Protein AF-A0A3C1Z7P5-F1 (afdb_monomer_lite)

pLDDT: mean 79.35, std 8.83, range [52.38, 89.25]

Sequence (46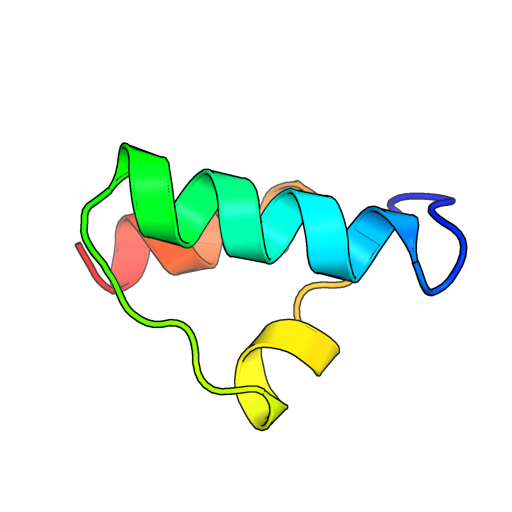 aa):
DLGADSLDTVELVMSLEEEFDCEIPDDQAESITTVQLAIDYVNNNL

Radius of gyration: 9.67 Å; chains: 1; bounding box: 25×18×20 Å

Foldseek 3Di:
DQPDDPVRLVVVQVVVCVVVVHDDDPVQSVVCPDPVSVVVVVVVPD

Structure (mmCIF, N/CA/C/O backbone):
data_AF-A0A3C1Z7P5-F1
#
_entry.id   AF-A0A3C1Z7P5-F1
#
loop_
_atom_site.group_PDB
_atom_site.id
_atom_site.type_symbol
_atom_site.label_atom_id
_atom_site.label_alt_id
_atom_site.label_comp_id
_atom_site.label_asym_id
_atom_site.label_entity_id
_atom_site.label_seq_id
_atom_site.pdbx_PDB_ins_code
_atom_site.Cartn_x
_atom_site.Cartn_y
_atom_site.Cartn_z
_atom_site.occupancy
_atom_site.B_iso_or_equiv
_atom_site.auth_seq_id
_atom_site.auth_comp_id
_atom_site.auth_asym_id
_atom_site.auth_atom_id
_atom_site.pdbx_PDB_model_num
ATOM 1 N N . ASP A 1 1 ? 3.835 9.061 -12.254 1.00 52.38 1 ASP A N 1
ATOM 2 C CA . ASP A 1 1 ? 4.707 8.259 -11.387 1.00 52.38 1 ASP A CA 1
ATOM 3 C C . ASP A 1 1 ? 4.828 8.893 -10.037 1.00 52.38 1 ASP A C 1
ATOM 5 O O . ASP A 1 1 ? 4.957 10.110 -9.968 1.00 52.38 1 ASP A O 1
ATOM 9 N N . LEU A 1 2 ? 4.737 8.081 -8.986 1.00 57.88 2 LEU A N 1
ATOM 10 C CA . LEU A 1 2 ? 4.830 8.555 -7.609 1.00 57.88 2 LEU A CA 1
ATOM 11 C C . LEU A 1 2 ? 6.180 9.238 -7.320 1.00 57.88 2 LEU A C 1
ATOM 13 O O . LEU A 1 2 ? 6.278 9.957 -6.338 1.00 57.88 2 LEU A O 1
ATOM 17 N N . GLY A 1 3 ? 7.205 9.062 -8.171 1.00 57.03 3 GLY A N 1
ATOM 18 C CA . GLY A 1 3 ? 8.531 9.681 -7.996 1.00 57.03 3 GLY A CA 1
ATOM 19 C C . GLY A 1 3 ? 9.216 9.297 -6.679 1.00 57.03 3 GLY A C 1
ATOM 20 O O . GLY A 1 3 ? 10.226 9.890 -6.322 1.00 57.03 3 GLY A O 1
ATOM 21 N N . ALA A 1 4 ? 8.613 8.335 -5.991 1.00 61.12 4 ALA A N 1
ATOM 22 C CA . ALA A 1 4 ? 8.957 7.753 -4.721 1.00 61.12 4 ALA A CA 1
ATOM 23 C C . ALA A 1 4 ? 10.094 6.769 -4.967 1.00 61.12 4 ALA A C 1
ATOM 25 O O . ALA A 1 4 ? 9.967 5.884 -5.822 1.00 61.12 4 ALA A O 1
ATOM 26 N N . ASP A 1 5 ? 11.200 6.942 -4.249 1.00 66.12 5 ASP A N 1
ATOM 27 C CA . ASP A 1 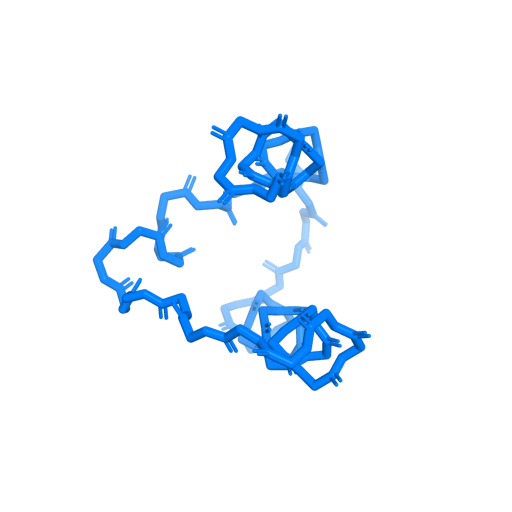5 ? 12.223 5.902 -4.200 1.00 66.12 5 ASP A CA 1
ATOM 28 C C . ASP A 1 5 ? 11.593 4.641 -3.587 1.00 66.12 5 ASP A C 1
ATOM 30 O O . ASP A 1 5 ? 10.576 4.708 -2.899 1.00 66.12 5 ASP A O 1
ATOM 34 N N . SER A 1 6 ? 12.177 3.465 -3.820 1.00 69.38 6 SER A N 1
ATOM 35 C CA . SER A 1 6 ? 11.585 2.169 -3.433 1.00 69.38 6 SER A CA 1
ATOM 36 C C . SER A 1 6 ? 11.229 2.024 -1.942 1.00 69.38 6 SER A C 1
ATOM 38 O O . SER A 1 6 ? 10.570 1.062 -1.566 1.00 69.38 6 SER A O 1
ATOM 40 N N . LEU A 1 7 ? 11.694 2.939 -1.084 1.00 75.50 7 LEU A N 1
ATOM 41 C CA . LEU A 1 7 ? 11.349 3.014 0.336 1.00 75.50 7 LEU A CA 1
ATOM 42 C C . LEU A 1 7 ? 10.030 3.772 0.584 1.00 75.50 7 LEU A C 1
ATOM 44 O O . LEU A 1 7 ? 9.234 3.359 1.421 1.00 75.50 7 LEU A O 1
ATOM 48 N N . ASP A 1 8 ? 9.775 4.838 -0.177 1.00 79.19 8 ASP A N 1
ATOM 49 C CA . ASP A 1 8 ? 8.591 5.693 -0.037 1.00 79.19 8 ASP A CA 1
ATOM 50 C C . ASP A 1 8 ? 7.308 4.931 -0.428 1.00 79.19 8 ASP A C 1
ATOM 52 O O . ASP A 1 8 ? 6.238 5.145 0.141 1.00 79.19 8 ASP A O 1
ATOM 56 N N . THR A 1 9 ? 7.405 3.997 -1.384 1.00 77.12 9 THR A N 1
ATOM 57 C CA . THR A 1 9 ? 6.302 3.092 -1.751 1.00 77.12 9 THR A CA 1
ATOM 58 C C . THR A 1 9 ? 5.951 2.119 -0.630 1.00 77.12 9 THR A C 1
ATOM 60 O O . THR A 1 9 ? 4.775 1.830 -0.429 1.00 77.12 9 THR A O 1
ATOM 63 N N . VAL A 1 10 ? 6.949 1.642 0.119 1.00 81.06 10 VAL A N 1
ATOM 64 C CA . VAL A 1 10 ? 6.736 0.713 1.239 1.00 81.06 10 VAL A CA 1
ATOM 65 C C . VAL A 1 10 ? 6.047 1.431 2.399 1.00 81.06 10 VAL A C 1
ATOM 67 O O . VAL A 1 10 ? 5.060 0.923 2.919 1.00 81.06 10 VAL A O 1
ATOM 70 N N . GLU A 1 11 ? 6.492 2.642 2.754 1.00 84.44 11 GLU A N 1
ATOM 71 C CA . GLU A 1 11 ? 5.833 3.438 3.803 1.00 84.44 11 GLU A CA 1
ATOM 72 C C . GLU A 1 11 ? 4.375 3.777 3.458 1.00 84.44 11 GLU A C 1
ATOM 74 O O . GLU A 1 11 ? 3.508 3.733 4.334 1.00 84.44 11 GLU A O 1
ATOM 79 N N . LEU A 1 12 ? 4.080 4.085 2.188 1.00 83.06 12 LEU A N 1
ATOM 80 C CA . LEU A 1 12 ? 2.713 4.354 1.736 1.00 83.06 12 LEU A CA 1
ATOM 81 C C . LEU A 1 12 ? 1.808 3.128 1.904 1.00 83.06 12 LEU A C 1
ATOM 83 O O . LEU A 1 12 ? 0.696 3.263 2.409 1.00 83.06 12 LEU A O 1
ATOM 87 N N . VAL A 1 13 ? 2.274 1.952 1.475 1.00 83.12 13 VAL A N 1
ATOM 88 C CA . VAL A 1 13 ? 1.514 0.698 1.576 1.00 83.12 13 VAL A CA 1
ATOM 89 C C . VAL A 1 13 ? 1.264 0.349 3.039 1.00 83.12 13 VAL A C 1
ATOM 91 O O . VAL A 1 13 ? 0.110 0.159 3.405 1.00 83.12 13 VAL A O 1
ATOM 94 N N . MET A 1 14 ? 2.291 0.409 3.891 1.00 84.94 14 MET A N 1
ATOM 95 C CA . MET A 1 14 ? 2.140 0.162 5.330 1.00 84.94 14 MET A CA 1
ATOM 96 C C . MET A 1 14 ? 1.151 1.134 5.995 1.00 84.94 14 MET A C 1
ATOM 98 O O . MET A 1 14 ? 0.352 0.738 6.838 1.00 84.94 14 MET A O 1
ATOM 102 N N . SER A 1 15 ? 1.160 2.411 5.594 1.00 87.50 15 SER A N 1
ATOM 103 C CA . SER A 1 15 ? 0.208 3.404 6.115 1.00 87.50 15 SER A CA 1
ATOM 104 C C . SER A 1 15 ? -1.232 3.121 5.670 1.00 87.50 15 SER A C 1
ATOM 106 O O . SER A 1 15 ? -2.172 3.388 6.414 1.00 87.50 15 SER A O 1
ATOM 108 N N . LEU A 1 16 ? -1.422 2.600 4.453 1.00 85.12 16 LEU A N 1
ATOM 109 C CA . LEU A 1 16 ? -2.735 2.190 3.948 1.00 85.12 16 LEU A CA 1
ATOM 110 C C . LEU A 1 16 ? -3.239 0.931 4.660 1.00 85.12 16 LEU A C 1
ATOM 112 O O . LEU A 1 16 ? -4.414 0.871 5.011 1.00 85.12 16 LEU A O 1
ATOM 116 N N . GLU A 1 17 ? -2.362 -0.041 4.898 1.00 86.44 17 GLU A N 1
ATOM 117 C CA . GLU A 1 17 ? -2.661 -1.248 5.675 1.00 86.44 17 GLU A CA 1
ATOM 118 C C . GLU A 1 17 ? -3.145 -0.904 7.086 1.00 86.44 17 GLU A C 1
ATOM 120 O O . GLU A 1 17 ? -4.193 -1.386 7.509 1.00 86.44 17 GLU A O 1
ATOM 125 N N . GLU A 1 18 ? -2.442 -0.009 7.789 1.00 89.25 18 GLU A N 1
ATOM 126 C CA . GLU A 1 18 ? -2.836 0.429 9.133 1.00 89.25 18 GLU A CA 1
ATOM 127 C C . GLU A 1 18 ? -4.132 1.260 9.144 1.00 89.25 18 GLU A C 1
ATOM 129 O O . GLU A 1 18 ? -4.987 1.042 10.002 1.00 89.25 18 GLU A O 1
ATOM 134 N N . GLU A 1 19 ? -4.309 2.205 8.212 1.00 87.62 19 GLU A N 1
ATOM 135 C CA . GLU A 1 19 ? -5.491 3.086 8.186 1.00 87.62 19 GLU A CA 1
ATOM 136 C C . GLU A 1 19 ? -6.777 2.322 7.834 1.00 87.62 19 GLU A C 1
ATOM 138 O O . GLU A 1 19 ? -7.850 2.623 8.362 1.00 87.62 19 GLU A O 1
ATOM 143 N N . PHE A 1 20 ? -6.681 1.330 6.947 1.00 84.38 20 PHE A N 1
ATOM 144 C CA . PHE A 1 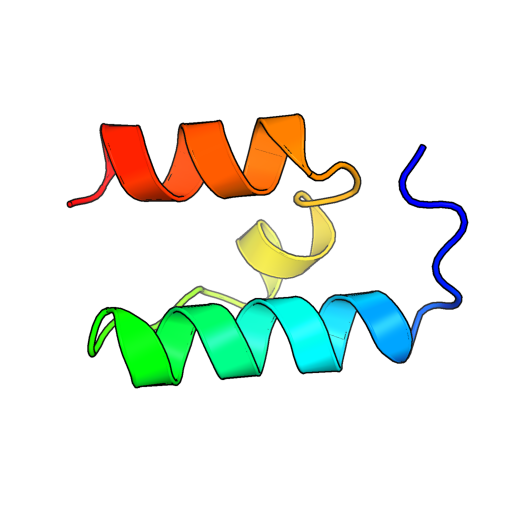20 ? -7.822 0.531 6.502 1.00 84.38 20 PHE A CA 1
ATOM 145 C C . PHE A 1 20 ? -7.928 -0.838 7.191 1.00 84.38 20 PHE A C 1
ATOM 147 O O . PHE A 1 20 ? -8.827 -1.607 6.844 1.00 84.38 20 PHE A O 1
ATOM 154 N N . ASP A 1 21 ? -7.053 -1.124 8.163 1.00 85.12 21 ASP A N 1
ATOM 155 C CA . ASP A 1 21 ? -6.940 -2.409 8.874 1.00 85.12 21 ASP A CA 1
ATOM 156 C C . ASP A 1 21 ? -6.947 -3.599 7.890 1.00 85.12 21 ASP A C 1
ATOM 158 O O . ASP A 1 21 ? -7.696 -4.572 8.031 1.00 85.12 21 ASP A O 1
ATOM 162 N N . 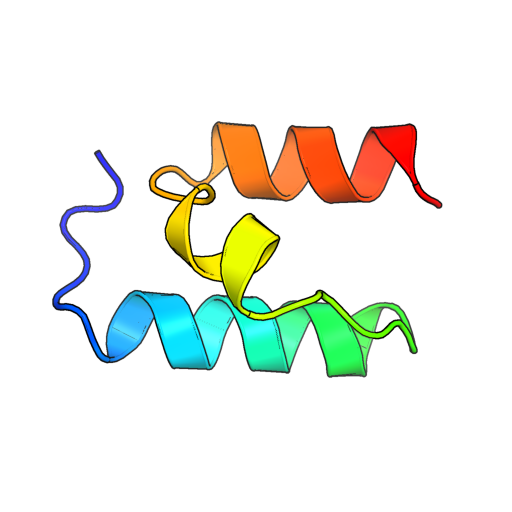CYS A 1 22 ? -6.165 -3.463 6.814 1.00 83.25 22 CYS A N 1
ATOM 163 C CA . CYS A 1 22 ? -6.073 -4.411 5.709 1.00 83.25 22 CYS A CA 1
ATOM 164 C C . CYS A 1 22 ? -4.632 -4.893 5.512 1.00 83.25 22 CYS A C 1
ATOM 166 O O . CYS A 1 22 ? -3.694 -4.336 6.070 1.00 83.25 22 CYS A O 1
ATOM 168 N N . GLU A 1 23 ? -4.456 -5.955 4.729 1.00 84.00 23 GLU A N 1
ATOM 169 C CA . GLU A 1 23 ? -3.140 -6.527 4.436 1.00 84.00 23 GLU A CA 1
ATOM 170 C C . GLU A 1 23 ? -2.978 -6.559 2.914 1.00 84.00 23 GLU A C 1
ATOM 172 O O . GLU A 1 23 ? -3.801 -7.151 2.202 1.00 84.00 23 GLU A O 1
ATOM 177 N N . ILE A 1 24 ? -1.969 -5.858 2.401 1.00 84.75 24 ILE A N 1
ATOM 178 C CA . ILE A 1 24 ? -1.678 -5.736 0.977 1.00 84.75 24 ILE A CA 1
ATOM 179 C C . ILE A 1 24 ? -0.527 -6.694 0.658 1.00 84.75 24 ILE A C 1
ATOM 181 O O . ILE A 1 24 ? 0.587 -6.513 1.136 1.00 84.75 24 ILE A O 1
ATOM 185 N N . PRO A 1 25 ? -0.757 -7.720 -0.177 1.00 87.31 25 PRO A N 1
ATOM 186 C CA . PRO A 1 25 ? 0.300 -8.640 -0.573 1.00 87.31 25 PRO A CA 1
ATOM 187 C C . PRO A 1 25 ? 1.476 -7.918 -1.249 1.00 87.31 25 PRO A C 1
ATOM 189 O O . PRO A 1 25 ? 1.254 -7.059 -2.105 1.00 87.31 25 PRO A O 1
ATOM 192 N N . ASP A 1 26 ? 2.715 -8.310 -0.933 1.00 82.88 26 ASP A N 1
ATOM 193 C CA . ASP A 1 26 ? 3.938 -7.707 -1.496 1.00 82.88 26 ASP A CA 1
ATOM 194 C C . ASP A 1 26 ? 3.935 -7.667 -3.039 1.00 82.88 26 ASP A C 1
ATOM 196 O O . ASP A 1 26 ? 4.343 -6.680 -3.650 1.00 82.88 26 ASP A O 1
ATOM 200 N N . ASP A 1 27 ? 3.419 -8.713 -3.692 1.00 83.62 27 ASP A N 1
ATOM 201 C CA . ASP A 1 27 ? 3.313 -8.803 -5.155 1.00 83.62 27 ASP A CA 1
ATOM 202 C C . ASP A 1 27 ? 2.349 -7.762 -5.752 1.00 83.62 27 ASP A C 1
ATOM 204 O O . ASP A 1 27 ? 2.523 -7.302 -6.887 1.00 83.62 27 ASP A O 1
ATOM 208 N N . GLN A 1 28 ? 1.341 -7.354 -4.981 1.00 82.00 28 GLN A N 1
ATOM 209 C CA . GLN A 1 28 ? 0.415 -6.290 -5.355 1.00 82.00 28 GLN A CA 1
ATOM 210 C C . GLN A 1 28 ? 0.945 -4.913 -4.959 1.00 82.00 28 GLN A C 1
ATOM 212 O O . GLN A 1 28 ? 0.810 -3.975 -5.744 1.00 82.00 28 GLN A O 1
ATOM 217 N N . ALA A 1 29 ? 1.615 -4.801 -3.811 1.00 82.25 29 ALA A N 1
ATOM 218 C CA . ALA A 1 29 ? 2.300 -3.591 -3.371 1.00 82.25 29 ALA A CA 1
ATOM 219 C C . ALA A 1 29 ? 3.347 -3.123 -4.398 1.00 82.25 29 ALA A C 1
ATOM 221 O O . ALA A 1 29 ? 3.361 -1.948 -4.765 1.00 82.25 29 ALA A O 1
ATOM 222 N N . GLU A 1 30 ? 4.143 -4.040 -4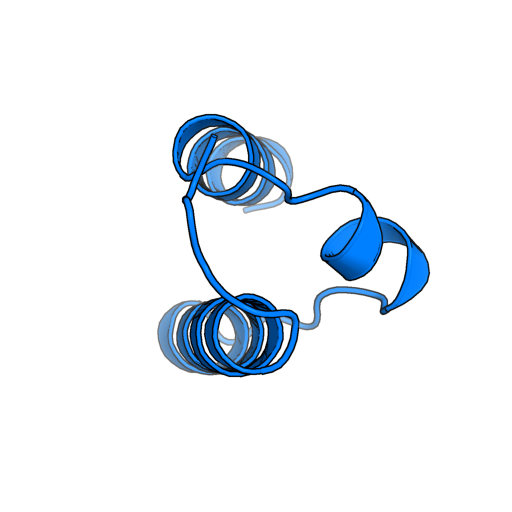.963 1.00 80.44 30 GLU A N 1
ATOM 223 C CA . GLU A 1 30 ? 5.099 -3.741 -6.045 1.00 80.44 30 GLU A CA 1
ATOM 224 C C . GLU A 1 30 ? 4.426 -3.193 -7.317 1.00 80.44 30 GLU A C 1
ATOM 226 O O . GLU A 1 30 ? 5.034 -2.449 -8.092 1.00 80.44 30 GLU A O 1
ATOM 231 N N . SER A 1 31 ? 3.153 -3.532 -7.535 1.00 80.31 31 SER A N 1
ATOM 232 C CA . SER A 1 31 ? 2.369 -3.050 -8.675 1.00 80.31 31 SER A CA 1
ATOM 233 C C . SER A 1 31 ? 1.798 -1.641 -8.444 1.00 80.31 31 SER A C 1
ATOM 235 O O . SER A 1 31 ? 1.477 -0.939 -9.411 1.00 80.31 31 SER A O 1
ATOM 237 N N . ILE A 1 32 ? 1.704 -1.186 -7.188 1.00 81.62 32 ILE A N 1
ATOM 238 C CA . ILE A 1 32 ? 1.210 0.143 -6.804 1.00 81.62 32 ILE A CA 1
ATOM 239 C C . ILE A 1 32 ? 2.327 1.180 -7.002 1.00 81.62 32 ILE A C 1
ATOM 241 O O . ILE A 1 32 ? 3.016 1.623 -6.091 1.00 81.62 32 ILE A O 1
ATOM 245 N N . THR A 1 33 ? 2.498 1.603 -8.252 1.00 81.19 33 THR A N 1
ATOM 246 C CA . THR A 1 33 ? 3.543 2.563 -8.667 1.00 81.19 33 THR A CA 1
ATOM 247 C C . THR A 1 33 ? 3.060 4.018 -8.713 1.00 81.19 33 THR A C 1
ATOM 249 O O . THR A 1 33 ? 3.831 4.954 -8.959 1.00 81.19 33 THR A O 1
ATOM 252 N N . THR A 1 34 ? 1.760 4.242 -8.500 1.00 81.69 34 THR A N 1
ATOM 253 C CA . THR A 1 34 ? 1.134 5.56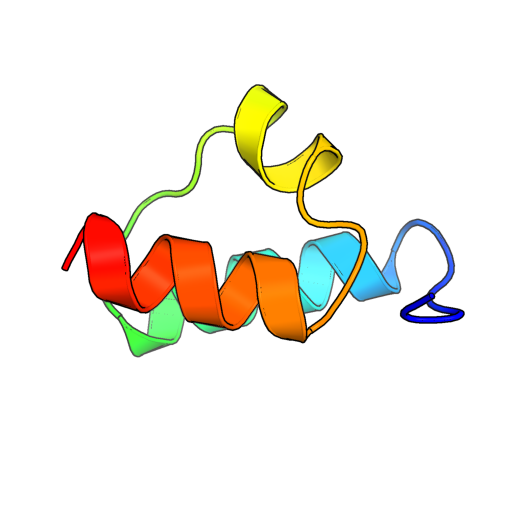9 -8.533 1.00 81.69 34 THR A CA 1
ATOM 254 C C . THR A 1 34 ? 0.068 5.700 -7.450 1.00 81.69 34 THR A C 1
ATOM 256 O O . THR A 1 34 ? -0.570 4.715 -7.085 1.00 81.69 34 THR A O 1
ATOM 259 N N . VAL A 1 35 ? -0.188 6.936 -6.998 1.00 80.12 35 VAL A N 1
ATOM 260 C CA . VAL A 1 35 ? -1.280 7.226 -6.046 1.00 80.12 35 VAL A CA 1
ATOM 261 C C . VAL A 1 35 ? -2.620 6.728 -6.585 1.00 80.12 35 VAL A C 1
ATOM 263 O O . VAL A 1 35 ? -3.430 6.207 -5.830 1.00 80.12 35 VAL A O 1
ATOM 266 N N . GLN A 1 36 ? -2.849 6.863 -7.896 1.00 82.56 36 GLN A N 1
ATOM 267 C CA . GLN A 1 36 ? -4.094 6.418 -8.515 1.00 82.56 36 GLN A CA 1
ATOM 268 C C . GLN A 1 36 ? -4.289 4.910 -8.345 1.00 82.56 36 GLN A C 1
ATOM 270 O O . GLN A 1 36 ? -5.368 4.495 -7.949 1.00 82.56 36 GLN A O 1
ATOM 275 N N . LEU A 1 37 ? -3.241 4.105 -8.556 1.00 84.25 37 LEU A N 1
ATOM 276 C CA . LEU A 1 37 ? -3.312 2.654 -8.359 1.00 84.25 37 LEU A CA 1
ATOM 277 C C . LEU A 1 37 ? -3.574 2.281 -6.897 1.00 84.25 37 LEU A C 1
ATOM 279 O O . LEU A 1 37 ? -4.327 1.348 -6.648 1.00 84.25 37 LEU A O 1
ATOM 283 N N . ALA A 1 38 ? -3.014 3.027 -5.940 1.00 81.38 38 ALA A N 1
ATOM 284 C CA . ALA A 1 38 ? -3.290 2.816 -4.520 1.00 81.38 38 ALA A CA 1
ATOM 285 C C . ALA A 1 38 ? -4.770 3.085 -4.195 1.00 81.38 38 ALA A C 1
ATOM 287 O O . ALA A 1 38 ? -5.434 2.275 -3.555 1.00 81.38 38 ALA A O 1
ATOM 288 N N . ILE A 1 39 ? -5.309 4.201 -4.698 1.00 82.81 39 ILE A N 1
ATOM 289 C CA . ILE A 1 39 ? -6.723 4.567 -4.537 1.00 82.81 39 ILE A CA 1
ATOM 290 C C . ILE A 1 39 ? -7.633 3.533 -5.208 1.00 82.81 39 ILE A C 1
ATOM 292 O O . ILE A 1 39 ? -8.650 3.139 -4.637 1.00 82.81 39 ILE A O 1
ATOM 296 N N . ASP A 1 40 ? -7.289 3.095 -6.417 1.00 87.06 40 ASP A N 1
ATOM 297 C CA . ASP A 1 40 ? -8.059 2.097 -7.158 1.00 87.06 40 ASP A CA 1
ATOM 298 C C . ASP A 1 40 ? -8.039 0.744 -6.436 1.00 87.06 40 ASP A C 1
ATOM 300 O O . ASP A 1 40 ? -9.055 0.052 -6.405 1.00 87.06 40 ASP A O 1
ATOM 304 N N . TYR A 1 41 ? -6.908 0.377 -5.829 1.00 83.81 41 TYR A N 1
ATOM 305 C CA . TYR A 1 41 ? -6.771 -0.845 -5.048 1.00 83.81 41 TYR A CA 1
ATOM 306 C C . TYR A 1 41 ? -7.675 -0.833 -3.812 1.00 83.81 41 TYR A C 1
ATOM 308 O O . TYR A 1 41 ? -8.459 -1.763 -3.618 1.00 83.81 41 TYR A O 1
ATOM 316 N N . VAL A 1 42 ? -7.615 0.252 -3.035 1.00 80.81 42 VAL A N 1
ATOM 317 C CA . VAL A 1 42 ? -8.449 0.468 -1.845 1.00 80.81 42 VAL A CA 1
ATOM 318 C C . VAL A 1 42 ? -9.934 0.428 -2.217 1.00 80.81 42 VAL A C 1
ATOM 320 O O . VAL A 1 42 ? -10.685 -0.324 -1.614 1.00 80.81 42 VAL A O 1
ATOM 323 N N . ASN A 1 43 ? -10.364 1.146 -3.261 1.00 82.69 43 ASN A N 1
ATOM 324 C CA . ASN A 1 43 ? -11.778 1.193 -3.664 1.00 82.69 43 ASN A CA 1
ATOM 325 C C . ASN A 1 43 ? -12.340 -0.123 -4.236 1.00 82.69 43 ASN A C 1
ATOM 327 O O . ASN A 1 43 ? -13.558 -0.266 -4.308 1.00 82.69 43 ASN A O 1
ATOM 331 N N . ASN A 1 44 ? -11.498 -1.032 -4.738 1.00 81.69 44 ASN A N 1
ATOM 332 C CA . ASN A 1 44 ? -11.960 -2.302 -5.315 1.00 81.69 44 ASN A CA 1
ATOM 333 C C . ASN A 1 44 ? -11.919 -3.475 -4.326 1.00 81.69 44 ASN A C 1
ATOM 335 O O . ASN A 1 44 ? -12.570 -4.487 -4.588 1.00 81.69 44 ASN A O 1
ATOM 339 N N . ASN A 1 45 ? -11.145 -3.371 -3.241 1.00 70.50 45 ASN A N 1
ATOM 340 C CA . ASN A 1 45 ? -10.945 -4.463 -2.282 1.00 70.50 45 ASN A CA 1
ATOM 341 C C . ASN A 1 45 ? -11.552 -4.198 -0.892 1.00 70.50 45 ASN A C 1
ATOM 343 O O . ASN A 1 45 ? -11.728 -5.159 -0.142 1.00 70.50 45 ASN A O 1
ATOM 347 N N . LEU A 1 46 ? -11.905 -2.946 -0.569 1.00 59.47 46 LEU A N 1
ATOM 348 C CA . LEU A 1 46 ? -12.730 -2.558 0.590 1.00 59.47 46 LEU A CA 1
ATOM 349 C C . LEU A 1 46 ? -14.163 -2.234 0.152 1.00 59.47 46 LEU A C 1
ATOM 351 O O . LEU A 1 46 ? -15.096 -2.580 0.913 1.00 59.47 46 LEU A O 1
#

Secondary structure (DSSP, 8-state):
-----TTHHHHHHHHHHHHHT----HHHHTT--SHHHHHHHHHHH-